Protein AF-J9DPE6-F1 (afdb_monomer_lite)

InterPro domains:
  IPR000795 Translational (tr)-type GTP-binding domain [PF00009] (12-78)
  IPR000795 Translational (tr)-type GTP-binding domain [PR00315] (16-29)
  IPR000795 Translational (tr)-type GTP-binding domain [PR00315] (59-67)
  IPR000795 Translational (tr)-type GTP-binding domain [PS51722] (12-80)
  IPR006297 Elongation factor 4 [PTHR43512] (9-75)
  IPR027417 P-loop containing nucleoside triphosphate hydrolase [G3DSA:3.40.50.300] (3-77)
  IPR027417 P-loop containing nucleoside triphosphate hydrolase [SSF52540] (11-79)
  IPR031157 Tr-type G domain, conserved site [PS00301] (52-67)

Foldseek 3Di:
DDPDDPVPADPVQEAEDAQDDDQPPCSLVVVVVQCPQLVVDPPVPPPRSPQQPDPCCVVVVHDPDDGWDWGDDPRGIYID

pLDDT: mean 75.77, std 11.47, range [42.44, 89.38]

Secondary structure (DSSP, 8-state):
-----GGGS-GGG-EE------TTS-HHHHHHHHHHHTTSS-TT---SSTT--SHHHHHHT---S----EEE-SS-EEE-

Radius of gyration: 13.74 Å; chains: 1; bounding box: 30×34×22 Å

Sequence (80 aa):
MHKLNLFLILEEKIRNFGIVAHVDHGKSTLADRFLELTGAVEKSNHASQMLDKLQVERERGITVKAQSCTMFHKVFPLNV

Organism: Wuchereria bancrofti (NCBI:txid6293)

Structure (mmCIF, N/CA/C/O backbone):
data_AF-J9DPE6-F1
#
_entry.id   AF-J9DPE6-F1
#
loop_
_atom_site.group_PDB
_atom_site.id
_atom_site.type_symbol
_atom_site.label_atom_id
_atom_site.label_alt_id
_atom_site.label_comp_id
_atom_site.label_asym_id
_atom_site.label_entity_id
_atom_site.label_seq_id
_atom_site.pdbx_PDB_ins_code
_atom_site.Cartn_x
_atom_site.Cartn_y
_atom_site.Cartn_z
_atom_site.occupancy
_atom_site.B_iso_or_equiv
_atom_site.auth_seq_id
_atom_site.auth_comp_id
_atom_site.auth_asym_id
_atom_site.auth_atom_id
_atom_site.pdbx_PDB_model_num
ATOM 1 N N . MET A 1 1 ? -3.791 -15.631 12.164 1.00 42.44 1 MET A N 1
ATOM 2 C CA . MET A 1 1 ? -3.016 -15.213 10.975 1.00 42.44 1 MET A CA 1
ATOM 3 C C . MET A 1 1 ? -1.651 -15.885 11.019 1.00 42.44 1 MET A C 1
ATOM 5 O O . MET A 1 1 ? -0.858 -15.571 11.898 1.00 42.44 1 MET A O 1
ATOM 9 N N . HIS A 1 2 ? -1.405 -16.868 10.151 1.00 43.53 2 HIS A N 1
ATOM 10 C CA . HIS A 1 2 ? -0.103 -17.533 10.065 1.00 43.53 2 HIS A CA 1
ATOM 11 C C . HIS A 1 2 ? 0.951 -16.529 9.580 1.00 43.53 2 HIS A C 1
ATOM 13 O O . HIS A 1 2 ? 0.799 -15.955 8.504 1.00 43.53 2 HIS A O 1
ATOM 19 N N . LYS A 1 3 ? 2.015 -16.308 10.364 1.00 44.88 3 LYS A N 1
ATOM 20 C CA . LYS A 1 3 ? 3.224 -15.623 9.887 1.00 44.88 3 LYS A CA 1
ATOM 21 C C . LYS A 1 3 ? 3.848 -16.498 8.798 1.00 44.88 3 LYS A C 1
ATOM 23 O O . LYS A 1 3 ? 4.574 -17.440 9.102 1.00 44.88 3 LYS A O 1
ATOM 28 N N . LEU A 1 4 ? 3.520 -16.224 7.539 1.00 55.53 4 LEU A N 1
ATOM 29 C CA . LEU A 1 4 ? 4.231 -16.790 6.398 1.00 55.53 4 LEU A CA 1
ATOM 30 C C . LEU A 1 4 ? 5.662 -16.254 6.424 1.00 55.53 4 LEU A C 1
ATOM 32 O O . LEU A 1 4 ? 5.890 -15.046 6.497 1.00 55.53 4 LEU A O 1
ATOM 36 N N . ASN A 1 5 ? 6.623 -17.172 6.447 1.00 56.91 5 ASN A N 1
ATOM 37 C CA . ASN A 1 5 ? 8.032 -16.838 6.550 1.00 56.91 5 ASN A CA 1
ATOM 38 C C . ASN A 1 5 ? 8.528 -16.345 5.185 1.00 56.91 5 ASN A C 1
ATOM 40 O O . ASN A 1 5 ? 8.723 -17.139 4.265 1.00 56.91 5 ASN A O 1
ATOM 44 N N . LEU A 1 6 ? 8.712 -15.027 5.063 1.00 61.38 6 LEU A N 1
ATOM 45 C CA . LEU A 1 6 ? 9.195 -14.355 3.852 1.00 61.38 6 LEU A CA 1
ATOM 46 C C . LEU A 1 6 ? 10.528 -14.944 3.348 1.00 61.38 6 LEU A C 1
ATOM 48 O O . LEU A 1 6 ? 10.816 -14.889 2.159 1.00 61.38 6 LEU A O 1
ATOM 52 N N . PHE A 1 7 ? 11.300 -15.573 4.241 1.00 62.12 7 PHE A N 1
ATOM 53 C CA . PHE A 1 7 ? 12.605 -16.175 3.965 1.00 62.12 7 PHE A CA 1
ATOM 54 C C . PHE A 1 7 ? 12.567 -17.360 2.981 1.00 62.12 7 PHE A C 1
ATOM 56 O O . PHE A 1 7 ? 13.598 -17.735 2.436 1.00 62.12 7 PHE A O 1
ATOM 63 N N . LEU A 1 8 ? 11.395 -17.964 2.742 1.00 67.25 8 LEU A N 1
ATOM 64 C CA . LEU A 1 8 ? 11.235 -19.099 1.817 1.00 67.25 8 LEU A CA 1
ATOM 65 C C . LEU A 1 8 ? 10.889 -18.678 0.379 1.00 67.25 8 LEU A C 1
ATOM 67 O O . LEU A 1 8 ? 10.721 -19.527 -0.497 1.00 67.25 8 LEU A O 1
ATOM 71 N N . ILE A 1 9 ? 10.744 -17.378 0.125 1.00 73.06 9 ILE A N 1
ATOM 72 C CA . ILE A 1 9 ? 10.371 -16.847 -1.183 1.00 73.06 9 ILE A CA 1
ATOM 73 C C . ILE A 1 9 ? 11.643 -16.534 -1.967 1.00 73.06 9 ILE A C 1
ATOM 75 O O . ILE A 1 9 ? 12.492 -15.776 -1.511 1.00 73.06 9 ILE A O 1
ATOM 79 N N . LEU A 1 10 ? 11.748 -17.087 -3.176 1.00 75.81 10 LEU A N 1
ATOM 80 C CA . LEU A 1 10 ? 12.812 -16.731 -4.115 1.00 75.81 10 LEU A CA 1
ATOM 81 C C . LEU A 1 10 ? 12.675 -15.259 -4.528 1.00 75.81 10 LEU A C 1
ATOM 83 O O . LEU A 1 10 ? 11.587 -14.832 -4.904 1.00 75.81 10 LEU A O 1
ATOM 87 N N . GLU A 1 11 ? 13.768 -14.501 -4.512 1.00 74.62 11 GLU A N 1
ATOM 88 C CA . GLU A 1 11 ? 13.770 -13.069 -4.850 1.00 74.62 11 GLU A CA 1
ATOM 89 C C . GLU A 1 11 ? 13.178 -12.789 -6.244 1.00 74.62 11 GLU A C 1
ATOM 91 O O . GLU A 1 11 ? 12.367 -11.879 -6.408 1.00 74.62 11 GLU A O 1
ATOM 96 N N . GLU A 1 12 ? 13.446 -13.663 -7.221 1.00 79.56 12 GLU A N 1
ATOM 97 C CA . GLU A 1 12 ? 12.878 -13.616 -8.580 1.00 79.56 12 GLU A CA 1
ATOM 98 C C . GLU A 1 12 ? 11.348 -13.707 -8.630 1.00 79.56 12 GLU A C 1
ATOM 100 O O . GLU A 1 12 ? 10.735 -13.464 -9.673 1.00 79.56 12 GLU A O 1
ATOM 105 N N . LYS A 1 13 ? 10.709 -14.082 -7.521 1.00 81.44 13 LYS A N 1
ATOM 106 C CA . LYS A 1 13 ? 9.258 -14.173 -7.375 1.00 81.44 13 LYS A CA 1
ATOM 107 C C . LYS A 1 13 ? 8.654 -12.919 -6.757 1.00 81.44 13 LYS A C 1
ATOM 109 O O . LYS A 1 13 ? 7.441 -12.810 -6.748 1.00 81.44 13 LYS A O 1
ATOM 114 N N . ILE A 1 14 ? 9.446 -11.972 -6.266 1.00 82.75 14 ILE A N 1
ATOM 115 C CA . ILE A 1 14 ? 8.932 -10.716 -5.715 1.00 82.75 14 ILE A CA 1
ATOM 116 C C . ILE A 1 14 ? 8.784 -9.701 -6.853 1.00 82.75 14 ILE A C 1
ATOM 118 O O . ILE A 1 14 ? 9.636 -9.593 -7.738 1.00 82.75 14 ILE A O 1
ATOM 122 N N . ARG A 1 15 ? 7.673 -8.964 -6.881 1.00 83.56 15 ARG A N 1
ATOM 123 C CA . ARG A 1 15 ? 7.463 -7.851 -7.820 1.00 83.56 15 ARG A CA 1
ATOM 124 C C . ARG A 1 15 ? 7.156 -6.590 -7.038 1.00 83.56 15 ARG A C 1
ATOM 126 O O . ARG A 1 15 ? 6.193 -6.582 -6.287 1.00 83.56 15 ARG A O 1
ATOM 133 N N . ASN A 1 16 ? 7.935 -5.538 -7.255 1.00 84.75 16 ASN A N 1
ATOM 134 C CA . ASN A 1 16 ? 7.663 -4.210 -6.712 1.00 84.75 16 ASN A CA 1
ATOM 135 C C . ASN A 1 16 ? 7.058 -3.348 -7.824 1.00 84.75 16 ASN A C 1
ATOM 137 O O . ASN A 1 16 ? 7.655 -3.236 -8.896 1.00 84.75 16 ASN A O 1
ATOM 141 N N . PHE A 1 17 ? 5.895 -2.751 -7.591 1.00 86.25 17 PHE A N 1
ATOM 142 C CA . PHE A 1 17 ? 5.287 -1.791 -8.509 1.00 86.25 17 PHE A CA 1
ATOM 143 C C . PHE A 1 17 ? 4.648 -0.642 -7.734 1.00 86.25 17 PHE A C 1
ATOM 145 O O . PHE 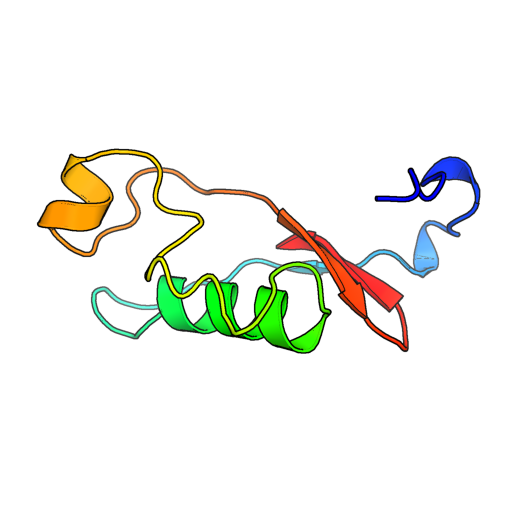A 1 17 ? 4.394 -0.770 -6.552 1.00 86.25 17 PHE A O 1
ATOM 152 N N . GLY A 1 18 ? 4.405 0.490 -8.392 1.00 87.38 18 GLY A N 1
ATOM 153 C CA . GLY A 1 18 ? 3.732 1.637 -7.783 1.00 87.38 18 GLY A CA 1
ATOM 154 C C . GLY A 1 18 ? 2.471 2.004 -8.556 1.00 87.38 18 GLY A C 1
ATOM 155 O O . GLY A 1 18 ? 2.419 1.847 -9.776 1.00 87.38 18 GLY A O 1
ATOM 156 N N . ILE A 1 19 ? 1.458 2.514 -7.856 1.00 85.62 19 ILE A N 1
ATOM 157 C CA . ILE A 1 19 ? 0.225 3.021 -8.470 1.00 85.62 19 ILE A CA 1
ATOM 158 C C . ILE A 1 19 ? 0.338 4.542 -8.608 1.00 85.62 19 ILE A C 1
ATOM 160 O O . ILE A 1 19 ? 0.342 5.267 -7.615 1.00 85.62 19 ILE A O 1
ATOM 164 N N . VAL A 1 20 ? 0.397 5.037 -9.846 1.00 85.81 20 VAL A N 1
ATOM 165 C CA . VAL A 1 20 ? 0.459 6.473 -10.158 1.00 85.81 20 VAL A CA 1
ATOM 166 C C . VAL A 1 20 ? -0.724 6.846 -11.045 1.00 85.81 20 VAL A C 1
ATOM 168 O O . VAL A 1 20 ? -0.939 6.242 -12.090 1.00 85.81 20 VAL A O 1
ATOM 171 N N . ALA A 1 21 ? -1.495 7.848 -10.629 1.00 85.81 21 ALA A N 1
ATOM 172 C CA . ALA A 1 21 ? -2.606 8.404 -11.398 1.00 85.81 21 ALA A CA 1
ATOM 173 C C . ALA A 1 21 ? -2.925 9.834 -10.936 1.00 85.81 21 ALA A C 1
ATOM 175 O O . ALA A 1 21 ? -2.540 10.253 -9.837 1.00 85.81 21 ALA A O 1
ATOM 176 N N . HIS A 1 22 ? -3.684 10.572 -11.741 1.00 86.12 22 HIS A N 1
ATOM 177 C CA . HIS A 1 22 ? -4.146 11.914 -11.391 1.00 86.12 22 HIS A CA 1
ATOM 178 C C . HIS A 1 22 ? -5.106 11.902 -10.175 1.00 86.12 22 HIS A C 1
ATOM 180 O O . HIS A 1 22 ? -5.584 10.838 -9.759 1.00 86.12 22 HIS A O 1
ATOM 186 N N . VAL A 1 23 ? -5.309 13.052 -9.520 1.00 81.62 23 VAL A N 1
ATOM 187 C CA . VAL A 1 23 ? -6.175 13.186 -8.325 1.00 81.62 23 VAL A CA 1
ATOM 188 C C . VAL A 1 23 ? -7.601 12.729 -8.659 1.00 81.62 23 VAL A C 1
ATOM 190 O O . VAL A 1 23 ? -8.046 12.920 -9.780 1.00 81.62 23 VAL A O 1
ATOM 193 N N . ASP A 1 24 ? -8.265 12.038 -7.730 1.00 80.75 24 ASP A N 1
ATOM 194 C CA . ASP A 1 24 ? -9.610 11.453 -7.904 1.00 80.75 24 ASP A CA 1
ATOM 195 C C . ASP A 1 24 ? -9.771 10.354 -8.975 1.00 80.75 24 ASP A C 1
ATOM 197 O O . ASP A 1 24 ? -10.876 9.894 -9.240 1.00 80.75 24 ASP A O 1
ATOM 201 N N . HIS A 1 25 ? -8.678 9.805 -9.518 1.00 86.12 25 HIS A N 1
ATOM 202 C CA . HIS A 1 25 ? -8.728 8.647 -10.433 1.00 86.12 25 HIS A CA 1
ATOM 203 C C . HIS A 1 25 ? -8.741 7.274 -9.733 1.00 86.12 25 HIS A C 1
ATOM 205 O O . HIS A 1 25 ? -8.379 6.263 -10.332 1.00 86.12 25 HIS A O 1
ATOM 211 N N . GLY A 1 26 ? -9.115 7.213 -8.453 1.00 83.38 26 GLY A N 1
ATOM 212 C CA . GLY A 1 26 ? -9.317 5.935 -7.759 1.00 83.38 26 GLY A CA 1
ATOM 213 C C . GLY A 1 26 ? -8.043 5.142 -7.434 1.00 83.38 26 GLY A C 1
ATOM 214 O O . GLY A 1 26 ? -8.105 3.920 -7.329 1.00 83.38 26 GLY A O 1
ATOM 215 N N . LYS A 1 27 ? -6.889 5.802 -7.243 1.00 89.38 27 LYS A N 1
ATOM 216 C CA . LYS A 1 27 ? -5.624 5.144 -6.838 1.00 89.38 27 LYS A CA 1
ATOM 217 C C . LYS A 1 27 ? -5.776 4.304 -5.567 1.00 89.3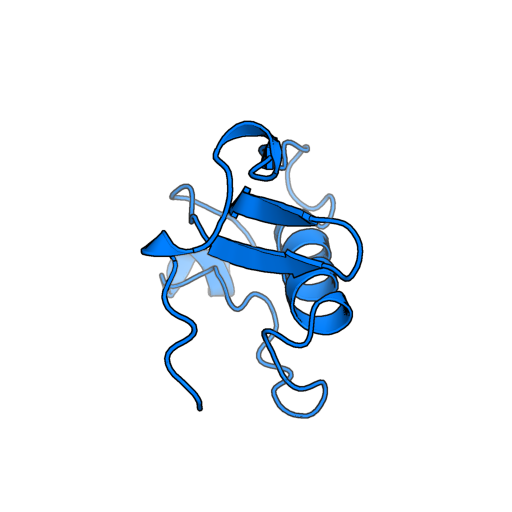8 27 LYS A C 1
ATOM 219 O O . LYS A 1 27 ? -5.440 3.123 -5.576 1.00 89.38 27 LYS A O 1
ATOM 224 N N . SER A 1 28 ? -6.310 4.907 -4.500 1.00 84.31 28 SER A N 1
ATOM 225 C CA . SER A 1 28 ? -6.533 4.226 -3.219 1.00 84.31 28 SER A CA 1
ATOM 226 C C . SER A 1 28 ? -7.537 3.082 -3.379 1.00 84.31 28 SER A C 1
ATOM 228 O O . SER A 1 28 ? -7.304 1.983 -2.893 1.00 84.31 28 SER A O 1
ATOM 230 N N . THR A 1 29 ? -8.597 3.293 -4.168 1.00 85.44 29 THR A N 1
ATOM 231 C CA . THR A 1 29 ? -9.588 2.254 -4.479 1.00 85.44 29 THR A CA 1
ATOM 232 C C . THR A 1 29 ? -8.967 1.063 -5.210 1.00 85.44 29 THR A C 1
ATOM 234 O O . THR A 1 29 ? -9.290 -0.081 -4.904 1.00 85.44 29 THR A O 1
ATOM 237 N N . LEU A 1 30 ? -8.061 1.299 -6.164 1.00 87.19 30 LEU A N 1
ATOM 238 C CA . LEU A 1 30 ? -7.356 0.231 -6.872 1.00 87.19 30 LEU A CA 1
ATOM 239 C C . LEU A 1 30 ? -6.443 -0.564 -5.926 1.00 87.19 30 LEU A C 1
ATOM 241 O O . LEU A 1 30 ? -6.413 -1.792 -5.999 1.00 87.19 30 LEU A O 1
ATOM 245 N N . ALA A 1 31 ? -5.738 0.118 -5.021 1.00 86.81 31 ALA A N 1
ATOM 246 C CA . ALA A 1 31 ? -4.899 -0.527 -4.014 1.00 86.81 31 ALA A CA 1
ATOM 247 C C . ALA A 1 31 ? -5.722 -1.412 -3.059 1.00 86.81 31 ALA A C 1
ATOM 249 O O . ALA A 1 31 ? -5.365 -2.569 -2.832 1.00 86.81 31 ALA A O 1
ATOM 250 N N . ASP A 1 32 ? -6.868 -0.914 -2.586 1.00 85.69 32 ASP A N 1
ATOM 251 C CA . ASP A 1 32 ? -7.801 -1.686 -1.758 1.00 85.69 32 ASP A CA 1
ATOM 252 C C . ASP A 1 32 ? -8.306 -2.935 -2.506 1.00 85.69 32 ASP A C 1
ATOM 254 O O . ASP A 1 32 ? -8.340 -4.034 -1.950 1.00 85.69 32 ASP A O 1
ATOM 258 N N . ARG A 1 33 ? -8.620 -2.816 -3.805 1.00 84.88 33 ARG A N 1
ATOM 259 C CA . ARG A 1 33 ? -9.033 -3.968 -4.625 1.00 84.88 33 ARG A CA 1
ATOM 260 C C . ARG A 1 33 ? -7.938 -5.016 -4.774 1.00 84.88 33 ARG A C 1
ATOM 262 O O . ARG A 1 33 ? -8.250 -6.206 -4.760 1.00 84.88 33 ARG A O 1
ATOM 269 N N . PHE A 1 34 ? -6.671 -4.624 -4.893 1.00 86.75 34 PHE A N 1
ATOM 270 C CA . PHE A 1 34 ? -5.576 -5.596 -4.890 1.00 86.75 34 PHE A CA 1
ATOM 271 C C . PHE A 1 34 ? -5.487 -6.344 -3.553 1.00 86.75 34 PHE A C 1
ATOM 273 O O . PHE A 1 34 ? -5.317 -7.568 -3.550 1.00 86.75 34 PHE A O 1
ATOM 280 N N . LEU A 1 35 ? -5.667 -5.647 -2.427 1.00 84.44 35 LEU A N 1
ATOM 281 C CA . LEU A 1 35 ? -5.659 -6.255 -1.093 1.00 84.44 35 LEU A CA 1
ATOM 282 C C . LEU A 1 35 ? -6.807 -7.261 -0.919 1.00 84.44 35 LEU A C 1
ATOM 284 O O . LEU A 1 35 ? -6.593 -8.360 -0.405 1.00 84.44 35 LEU A O 1
ATOM 288 N N . GLU A 1 36 ? -8.001 -6.933 -1.416 1.00 83.94 36 GLU A N 1
ATOM 289 C CA . GLU A 1 36 ? -9.150 -7.846 -1.421 1.00 83.94 36 GLU A CA 1
ATOM 290 C C . GLU A 1 36 ? -8.908 -9.076 -2.308 1.00 83.94 36 GLU A C 1
ATOM 292 O O . GLU A 1 36 ? -9.162 -10.210 -1.900 1.00 83.94 36 GLU A O 1
ATOM 297 N N . LEU A 1 37 ? -8.405 -8.872 -3.531 1.00 83.94 37 LEU A N 1
ATOM 298 C CA . LEU A 1 37 ? -8.170 -9.953 -4.496 1.00 83.94 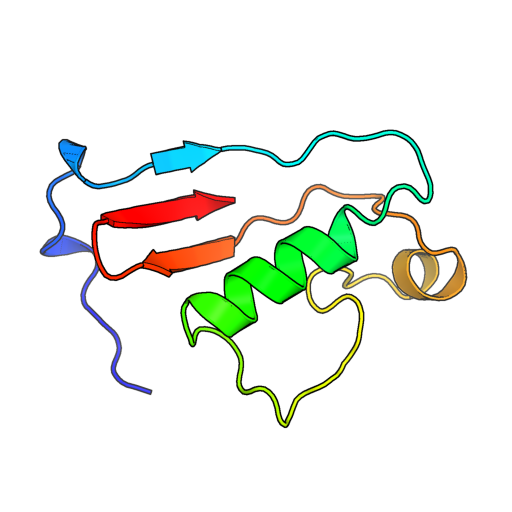37 LEU A CA 1
ATOM 299 C C . LEU A 1 37 ? -7.072 -10.920 -4.043 1.00 83.94 37 LEU A C 1
ATOM 301 O O . LEU A 1 37 ? -7.102 -12.100 -4.396 1.00 83.94 37 LEU A O 1
ATOM 305 N N . THR A 1 38 ? -6.101 -10.431 -3.274 1.00 83.50 38 THR A N 1
ATOM 306 C CA . THR A 1 38 ? -5.032 -11.251 -2.689 1.00 83.50 38 THR A CA 1
ATOM 307 C C . THR A 1 38 ? -5.416 -11.880 -1.349 1.00 83.50 38 THR A C 1
ATOM 309 O O . THR A 1 38 ? -4.657 -12.686 -0.814 1.00 83.50 38 THR A O 1
ATOM 312 N N . GLY A 1 39 ? -6.600 -11.564 -0.813 1.00 79.62 39 GLY A N 1
ATOM 313 C CA . GLY A 1 39 ? -7.052 -12.043 0.494 1.00 79.62 39 GLY A CA 1
ATOM 314 C C . GLY A 1 39 ? -6.264 -11.453 1.667 1.00 79.62 39 GLY A C 1
ATOM 315 O O . GLY A 1 39 ? -6.340 -11.982 2.773 1.00 79.62 39 GLY A O 1
ATOM 316 N N . ALA A 1 40 ? -5.504 -10.375 1.440 1.00 78.56 40 ALA A N 1
ATOM 317 C CA . ALA A 1 40 ? -4.811 -9.639 2.496 1.00 78.56 40 ALA A CA 1
ATOM 318 C C . ALA A 1 40 ? -5.798 -8.882 3.404 1.00 78.56 40 ALA A C 1
ATOM 320 O O . ALA A 1 40 ? -5.502 -8.635 4.572 1.00 78.56 40 ALA A O 1
ATOM 321 N N . VAL A 1 41 ? -6.977 -8.548 2.872 1.00 78.62 41 VAL A N 1
ATOM 322 C CA . VAL A 1 41 ? -8.091 -7.910 3.580 1.00 78.62 41 VAL A CA 1
ATOM 323 C C . VAL A 1 41 ? -9.377 -8.688 3.287 1.00 78.62 41 VAL A C 1
ATOM 325 O O . VAL A 1 41 ? -9.635 -9.072 2.146 1.00 78.62 41 VAL A O 1
ATOM 328 N N . GLU A 1 42 ? -10.198 -8.931 4.313 1.00 71.00 42 GLU A N 1
ATOM 329 C CA . GLU A 1 42 ? -11.525 -9.524 4.131 1.00 71.00 42 GLU A CA 1
ATOM 330 C C . GLU A 1 42 ? -12.498 -8.524 3.500 1.00 71.00 42 GLU A C 1
ATOM 332 O O . GLU A 1 42 ? -12.562 -7.369 3.917 1.00 71.00 42 GLU A O 1
ATOM 337 N N . LYS A 1 43 ? -13.348 -8.994 2.576 1.00 67.12 43 LYS A N 1
ATOM 338 C CA . LYS A 1 43 ? -14.425 -8.175 1.989 1.00 67.12 43 LYS A CA 1
ATOM 339 C C . LYS A 1 43 ? -15.350 -7.546 3.037 1.00 67.12 43 LYS A C 1
ATOM 341 O O . LYS A 1 43 ? -15.948 -6.527 2.763 1.00 67.12 43 LYS A O 1
ATOM 346 N N . SER A 1 44 ? -15.490 -8.132 4.222 1.00 60.12 44 SER A N 1
ATOM 347 C CA . SER A 1 44 ? -16.328 -7.604 5.310 1.00 60.12 44 SER A CA 1
ATOM 348 C C . SER A 1 44 ? -15.778 -6.312 5.930 1.00 60.12 44 SER A C 1
ATOM 350 O O . SER A 1 44 ? -16.536 -5.532 6.502 1.00 60.12 44 SER A O 1
ATOM 352 N N . ASN A 1 45 ? -14.472 -6.067 5.801 1.00 57.56 45 ASN A N 1
ATOM 353 C CA . ASN A 1 45 ? -13.749 -4.993 6.475 1.00 57.56 45 ASN A CA 1
ATOM 354 C C . ASN A 1 45 ? -13.632 -3.750 5.575 1.00 57.56 45 ASN A C 1
ATOM 356 O O . ASN A 1 45 ? -12.547 -3.202 5.395 1.00 57.56 45 ASN A O 1
ATOM 360 N N . HIS A 1 46 ? -14.762 -3.319 4.998 1.00 57.03 46 HIS A N 1
ATOM 361 C CA . HIS A 1 46 ? -14.904 -2.184 4.071 1.00 57.03 46 HIS A CA 1
ATOM 362 C C . HIS A 1 46 ? -14.636 -0.806 4.718 1.00 57.03 46 HIS A C 1
ATOM 364 O O . HIS A 1 46 ? -15.406 0.140 4.553 1.00 57.03 46 HIS A O 1
ATOM 370 N N . ALA A 1 47 ? -13.529 -0.649 5.441 1.00 60.28 47 ALA A N 1
ATOM 371 C CA . ALA A 1 47 ? -12.945 0.666 5.627 1.00 60.28 47 ALA A CA 1
ATOM 372 C C . ALA A 1 47 ? -12.396 1.096 4.260 1.00 60.28 47 ALA A C 1
ATOM 374 O O . ALA A 1 47 ? -11.363 0.605 3.822 1.00 60.28 47 ALA A O 1
ATOM 375 N N . SER A 1 48 ? -13.122 1.951 3.541 1.00 67.62 48 SER A N 1
ATOM 376 C CA . SER A 1 48 ? -12.626 2.544 2.298 1.00 67.62 48 SER A CA 1
ATOM 377 C C . SER A 1 48 ? -11.286 3.235 2.552 1.00 67.62 48 SER A C 1
ATOM 379 O O . SER A 1 48 ? -11.156 3.923 3.566 1.00 67.62 48 SER A O 1
ATOM 381 N N . GLN A 1 49 ? -10.334 3.103 1.625 1.00 69.62 49 GLN A N 1
ATOM 382 C CA . GLN A 1 49 ? -9.023 3.748 1.689 1.00 69.62 49 GLN A CA 1
ATOM 383 C C . GLN A 1 49 ? -8.181 3.262 2.878 1.00 69.62 49 GLN A C 1
ATOM 385 O O . GLN A 1 49 ? -7.733 4.042 3.719 1.00 69.62 49 GLN A O 1
ATOM 390 N N . MET A 1 50 ? -7.945 1.950 2.961 1.00 75.25 50 MET A N 1
ATOM 391 C CA . MET A 1 50 ? -7.275 1.338 4.121 1.00 75.25 50 MET A CA 1
ATOM 392 C C . MET A 1 50 ? -5.822 1.780 4.295 1.00 75.25 50 MET A C 1
ATOM 394 O O . MET A 1 50 ? -5.286 1.762 5.407 1.00 75.25 50 MET A O 1
ATOM 398 N N . LEU A 1 51 ? -5.175 2.158 3.195 1.00 80.06 51 LEU A N 1
ATOM 399 C CA . LEU A 1 51 ? -3.801 2.641 3.204 1.00 80.06 51 LEU A CA 1
ATOM 400 C C . LEU A 1 51 ? -3.702 4.094 3.688 1.00 80.06 51 LEU A C 1
ATOM 402 O O . LEU A 1 51 ? -2.678 4.462 4.262 1.00 80.06 51 LEU A O 1
ATOM 406 N N . ASP A 1 52 ? -4.762 4.888 3.542 1.00 82.19 52 ASP A N 1
ATOM 407 C CA . ASP A 1 52 ? -4.784 6.292 3.946 1.00 82.19 52 ASP A CA 1
ATOM 408 C C . A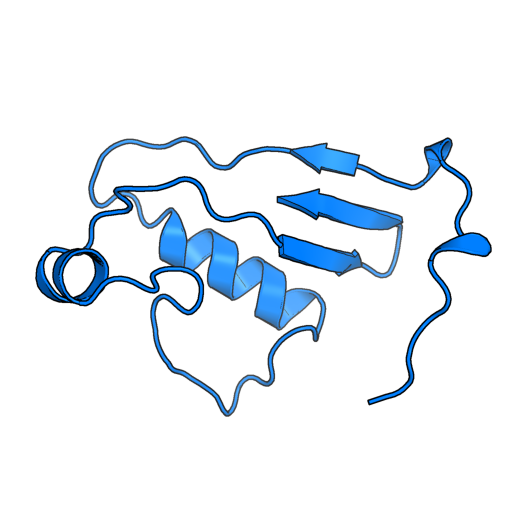SP A 1 52 ? -4.933 6.374 5.481 1.00 82.19 52 ASP A C 1
ATOM 410 O O . ASP A 1 52 ? -5.991 6.123 6.078 1.00 82.19 52 ASP A O 1
ATOM 414 N N . LYS A 1 53 ? -3.810 6.646 6.158 1.00 81.50 53 LYS A N 1
ATOM 415 C CA . LYS A 1 53 ? -3.696 6.609 7.630 1.00 81.50 53 LYS A CA 1
ATOM 416 C C . LYS A 1 53 ? -3.943 7.966 8.267 1.00 81.50 53 LYS A C 1
ATOM 418 O O . LYS A 1 53 ? -4.324 8.017 9.436 1.00 81.50 53 LYS A O 1
ATOM 423 N N . LEU A 1 54 ? -3.692 9.054 7.545 1.00 82.69 54 LEU A N 1
ATOM 424 C CA . LEU A 1 54 ? -3.884 10.395 8.077 1.00 82.69 54 LEU A CA 1
ATOM 425 C C . LEU A 1 54 ? -5.355 10.799 7.951 1.00 82.69 54 LEU A C 1
ATOM 427 O O . LEU A 1 54 ? -6.003 10.5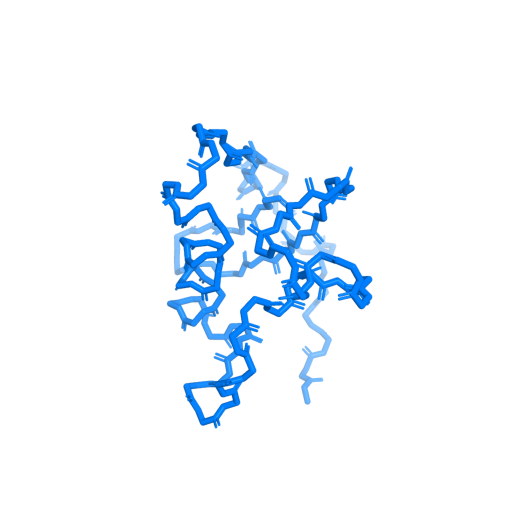45 6.940 1.00 82.69 54 LEU A O 1
ATOM 431 N N . GLN A 1 55 ? -5.881 11.496 8.958 1.00 80.75 55 GLN A N 1
ATOM 432 C CA . GLN A 1 55 ? -7.262 11.987 8.925 1.00 80.75 55 GLN A CA 1
ATOM 433 C C . GLN A 1 55 ? -7.503 12.921 7.726 1.00 80.75 55 GLN A C 1
ATOM 435 O O . GLN A 1 55 ? -8.501 12.781 7.029 1.00 80.75 55 GLN A O 1
ATOM 440 N N . VAL A 1 56 ? -6.530 13.787 7.415 1.00 84.88 56 VAL A N 1
ATOM 441 C CA . VAL A 1 56 ? -6.579 14.690 6.253 1.00 84.88 56 VAL A CA 1
ATOM 442 C C . VAL A 1 56 ? -6.624 13.950 4.911 1.00 84.88 56 VAL A C 1
ATOM 444 O O . VAL A 1 56 ? -7.235 14.450 3.971 1.00 84.88 56 VAL A O 1
ATOM 447 N N . GLU A 1 57 ? -6.003 12.768 4.812 1.00 84.00 57 GLU A N 1
ATOM 448 C CA . GLU A 1 57 ? -6.038 11.940 3.598 1.00 84.00 57 GLU A CA 1
ATOM 449 C C . GLU A 1 57 ? -7.460 11.423 3.355 1.00 84.00 57 GLU A C 1
ATOM 451 O O . GLU A 1 57 ? -7.990 11.557 2.254 1.00 84.00 57 GLU A O 1
ATOM 456 N N . ARG A 1 58 ? -8.121 10.950 4.419 1.00 79.81 58 ARG A N 1
ATOM 457 C CA . ARG A 1 58 ? -9.507 10.454 4.380 1.00 79.81 58 ARG A CA 1
ATOM 458 C C . ARG A 1 58 ? -10.528 11.560 4.138 1.00 79.81 58 ARG A C 1
ATOM 460 O O . ARG A 1 58 ? -11.451 11.385 3.356 1.00 79.81 58 ARG A O 1
ATOM 467 N N . GLU A 1 59 ? -10.365 12.704 4.798 1.00 82.62 59 GLU A N 1
ATOM 468 C CA . GLU A 1 59 ? -11.289 13.838 4.675 1.00 82.62 59 GLU A CA 1
ATOM 469 C C . GLU A 1 59 ? -11.232 14.496 3.295 1.00 82.62 59 GLU A C 1
ATOM 471 O O . GLU A 1 59 ? -12.244 14.994 2.807 1.00 82.62 59 GLU A O 1
ATOM 476 N N . ARG A 1 60 ? -10.050 14.521 2.670 1.00 79.38 60 ARG A N 1
ATOM 477 C CA . ARG A 1 60 ? -9.838 15.186 1.378 1.00 79.38 60 ARG A CA 1
ATOM 478 C C . ARG A 1 60 ? -9.740 14.227 0.195 1.00 79.38 60 ARG A C 1
ATOM 480 O O . ARG A 1 60 ? -9.607 14.702 -0.925 1.00 79.38 60 ARG A O 1
ATOM 487 N N . GLY A 1 61 ? -9.774 12.914 0.424 1.00 76.44 61 GLY A N 1
ATOM 488 C CA . GLY A 1 61 ? -9.645 11.907 -0.633 1.00 76.44 61 GLY A CA 1
ATOM 489 C C . GLY A 1 61 ? -8.282 11.910 -1.337 1.00 76.44 61 GLY A C 1
ATOM 490 O O . GLY A 1 61 ? -8.185 11.513 -2.497 1.00 76.44 61 GLY A O 1
ATOM 491 N N . ILE A 1 62 ? -7.223 12.367 -0.661 1.00 81.38 62 ILE A N 1
ATOM 492 C CA . ILE A 1 62 ? -5.869 12.475 -1.224 1.00 81.38 62 ILE A CA 1
ATOM 493 C C . ILE A 1 62 ? -4.901 11.542 -0.505 1.00 81.38 62 ILE A C 1
ATOM 495 O O . ILE A 1 62 ? -5.040 11.305 0.685 1.00 81.38 62 ILE A O 1
ATOM 499 N N . THR A 1 63 ? -3.851 11.111 -1.201 1.00 80.12 63 THR A N 1
ATOM 500 C CA . THR A 1 63 ? -2.709 10.420 -0.589 1.00 80.12 63 THR A CA 1
ATOM 501 C C . THR A 1 63 ? -1.559 11.413 -0.469 1.00 80.12 63 THR A C 1
ATOM 503 O O . THR A 1 63 ? -1.021 11.866 -1.480 1.00 80.12 63 THR A O 1
ATOM 506 N N . VAL A 1 64 ? -1.198 11.787 0.760 1.00 78.44 64 VAL A N 1
ATOM 507 C CA . VAL A 1 64 ? -0.113 12.745 1.033 1.00 78.44 64 VAL A CA 1
ATOM 508 C C . VAL A 1 64 ? 1.220 12.012 1.128 1.00 78.44 64 VAL A C 1
ATOM 510 O O . VAL A 1 64 ? 2.252 12.536 0.708 1.00 78.44 64 VAL A O 1
ATOM 513 N N . LYS A 1 65 ? 1.206 10.784 1.657 1.00 82.69 65 LYS A N 1
ATOM 514 C CA . LYS A 1 65 ? 2.401 9.955 1.808 1.00 82.69 65 LYS A CA 1
ATOM 515 C C . LYS A 1 65 ? 2.237 8.624 1.089 1.00 82.69 65 LYS A C 1
ATOM 517 O O . LYS A 1 65 ? 1.231 7.949 1.266 1.00 82.69 65 LYS A O 1
ATOM 522 N N . ALA A 1 66 ? 3.264 8.213 0.345 1.00 81.00 66 ALA A N 1
ATOM 523 C CA . ALA A 1 66 ? 3.315 6.875 -0.231 1.00 81.00 66 ALA A CA 1
ATOM 524 C C . ALA A 1 66 ? 3.216 5.814 0.878 1.00 81.00 66 ALA A C 1
ATOM 526 O O . ALA A 1 66 ? 3.947 5.863 1.874 1.00 81.00 66 ALA A O 1
ATOM 527 N N . GLN A 1 67 ? 2.296 4.873 0.699 1.00 82.50 67 GLN A N 1
ATOM 528 C CA . GLN A 1 67 ? 2.071 3.753 1.604 1.00 82.50 67 GLN A CA 1
ATOM 529 C C . GLN A 1 67 ? 2.484 2.486 0.881 1.00 82.50 67 GLN A C 1
ATOM 531 O O . GLN A 1 67 ? 2.065 2.279 -0.254 1.00 82.50 67 GLN A O 1
ATOM 536 N N . SER A 1 68 ? 3.283 1.657 1.547 1.00 82.75 68 SER A N 1
ATOM 537 C CA . SER A 1 68 ? 3.708 0.377 0.995 1.00 82.75 68 SER A CA 1
ATOM 538 C C . SER A 1 68 ? 2.922 -0.770 1.613 1.00 82.75 68 SER A C 1
ATOM 540 O O . SER A 1 68 ? 2.710 -0.797 2.831 1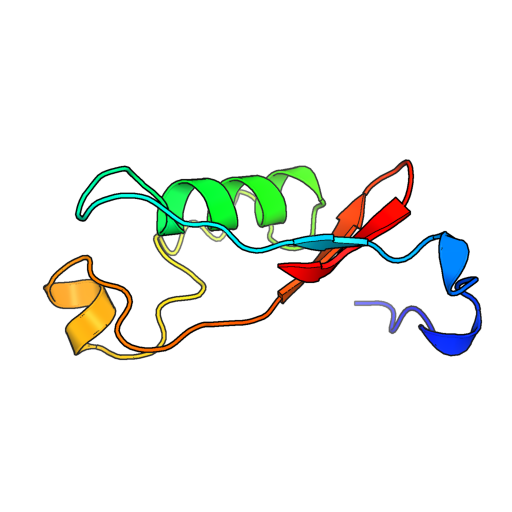.00 82.75 68 SER A O 1
ATOM 542 N N . CYS A 1 69 ? 2.520 -1.734 0.792 1.00 82.12 69 CYS A N 1
ATOM 543 C CA . CYS A 1 69 ? 1.895 -2.969 1.240 1.00 82.12 69 CYS A CA 1
ATOM 544 C C . CYS A 1 69 ? 2.433 -4.184 0.474 1.00 82.12 69 CYS A C 1
ATOM 546 O O . CYS A 1 69 ? 2.803 -4.113 -0.694 1.00 82.12 69 CYS A O 1
ATOM 548 N N . THR A 1 70 ? 2.467 -5.328 1.156 1.00 83.88 70 THR A N 1
ATOM 549 C CA . THR A 1 70 ? 2.864 -6.614 0.573 1.00 83.88 70 THR A CA 1
ATOM 550 C C . THR A 1 70 ? 1.649 -7.520 0.498 1.00 83.88 70 THR A C 1
ATOM 552 O O . THR A 1 70 ? 0.923 -7.690 1.478 1.00 83.88 70 THR A O 1
ATOM 555 N N . MET A 1 71 ? 1.446 -8.124 -0.664 1.00 83.31 71 MET A N 1
ATOM 556 C CA . MET A 1 71 ? 0.304 -8.962 -0.993 1.00 83.31 71 MET A CA 1
ATOM 557 C C . MET A 1 71 ? 0.769 -10.269 -1.625 1.00 83.31 71 MET A C 1
ATOM 559 O O . MET A 1 71 ? 1.699 -10.301 -2.429 1.00 83.31 71 MET A O 1
ATOM 563 N N . PHE A 1 72 ? 0.093 -11.367 -1.300 1.00 79.50 72 PHE A N 1
ATOM 564 C CA . PHE A 1 72 ? 0.384 -12.673 -1.883 1.00 79.50 72 PHE A CA 1
ATOM 565 C C . PHE A 1 72 ? -0.634 -12.985 -2.971 1.00 79.50 72 PHE A C 1
ATOM 567 O O . PHE A 1 72 ? -1.815 -13.169 -2.693 1.00 79.50 72 PHE A O 1
ATOM 574 N N . HIS A 1 73 ? -0.185 -13.065 -4.220 1.00 76.50 73 HIS A N 1
ATOM 575 C CA . HIS A 1 73 ? -1.023 -13.533 -5.314 1.00 76.50 73 HIS A CA 1
ATOM 576 C C . HIS A 1 73 ? -0.643 -14.967 -5.700 1.00 76.50 73 HIS A C 1
ATOM 578 O O . HIS A 1 73 ? 0.507 -15.372 -5.543 1.00 76.50 73 HIS A O 1
ATOM 584 N N . LYS A 1 74 ? -1.603 -15.736 -6.236 1.00 64.62 74 LYS A N 1
ATOM 585 C CA . LYS A 1 74 ? -1.453 -17.170 -6.572 1.00 64.62 74 LYS A CA 1
ATOM 586 C C . LYS A 1 74 ? -0.276 -17.489 -7.497 1.00 64.62 74 LYS A C 1
ATOM 588 O O . LYS A 1 74 ? 0.123 -18.644 -7.580 1.00 64.62 74 LYS A O 1
ATOM 593 N N . VAL A 1 75 ? 0.257 -16.485 -8.189 1.00 55.28 75 VAL A N 1
ATOM 594 C CA . VAL A 1 75 ? 1.395 -16.650 -9.090 1.00 55.28 75 VAL A CA 1
ATOM 595 C C . VAL A 1 75 ? 2.688 -16.153 -8.437 1.00 55.28 75 VAL A C 1
ATOM 597 O O . VAL A 1 75 ? 3.675 -16.865 -8.537 1.00 55.28 75 VAL A O 1
ATOM 600 N N . PHE A 1 76 ? 2.690 -15.034 -7.698 1.00 54.44 76 PHE A N 1
ATOM 601 C CA . PHE A 1 76 ? 3.887 -14.428 -7.094 1.00 54.44 76 PHE A CA 1
ATOM 602 C C . PHE A 1 76 ? 3.526 -13.392 -6.001 1.00 54.44 76 PHE A C 1
ATOM 604 O O . PHE A 1 76 ? 2.460 -12.775 -6.091 1.00 54.44 76 PHE A O 1
ATOM 611 N N . PRO A 1 77 ? 4.374 -13.165 -4.978 1.00 57.78 77 PRO A N 1
ATOM 612 C CA . PRO A 1 77 ? 4.238 -12.028 -4.066 1.00 57.78 77 PRO A CA 1
ATOM 613 C C . PRO A 1 77 ? 4.449 -10.685 -4.781 1.00 57.78 77 PRO A C 1
ATOM 615 O O . PRO A 1 77 ? 5.401 -10.488 -5.538 1.00 57.78 77 PRO A O 1
ATOM 618 N N . LEU A 1 78 ? 3.538 -9.758 -4.509 1.00 63.47 78 LEU A N 1
ATOM 619 C CA . LEU A 1 78 ? 3.459 -8.418 -5.072 1.00 63.47 78 LEU A CA 1
ATOM 620 C C . LEU A 1 78 ? 3.632 -7.388 -3.948 1.00 63.47 78 LEU A C 1
ATOM 622 O O . LEU A 1 78 ? 2.962 -7.479 -2.922 1.00 63.47 78 LEU A O 1
ATOM 626 N N . ASN A 1 79 ? 4.485 -6.396 -4.157 1.00 64.06 79 ASN A N 1
ATOM 627 C CA . ASN A 1 79 ? 4.653 -5.235 -3.294 1.00 64.06 79 ASN A CA 1
ATOM 628 C C . ASN A 1 79 ? 4.190 -3.990 -4.050 1.00 64.06 79 ASN A C 1
ATOM 630 O O . ASN A 1 79 ? 4.630 -3.762 -5.182 1.00 64.06 79 ASN A O 1
ATOM 634 N N . VAL A 1 80 ? 3.321 -3.217 -3.404 1.00 66.50 80 VAL A N 1
ATOM 635 C CA . VAL A 1 80 ? 2.814 -1.914 -3.854 1.00 66.50 80 VAL A CA 1
ATOM 636 C C . VAL A 1 80 ? 3.363 -0.820 -2.961 1.00 66.50 80 VAL A C 1
ATOM 638 O O . VAL A 1 80 ? 3.496 -1.100 -1.748 1.00 66.50 80 VAL A O 1
#